Protein AF-X1BZQ7-F1 (afdb_monomer)

Radius of gyration: 14.34 Å; Cα contacts (8 Å, |Δi|>4): 46; chains: 1; bounding box: 30×36×42 Å

Organism: NCBI:txid412755

Foldseek 3Di:
DLQDDDDLVRCVVCVVPDDQLSCLQEDDDDLVSCLVCVVSHDLVSVPNHPVDDPVRSVVSCVVSVDPCVVVVVVVVVVPPDD

Sequence (82 aa):
SIHQKLSEPFIREFQDKVDWDSISSNQKLSEEFIREFQDKVDWKYLKLNENYTPEEIKEIKEEINMPIISMNKFEEEIDIRV

Structure (mmCIF, N/CA/C/O backbone):
data_AF-X1BZQ7-F1
#
_entry.id   AF-X1BZQ7-F1
#
loop_
_atom_site.group_PDB
_atom_site.id
_atom_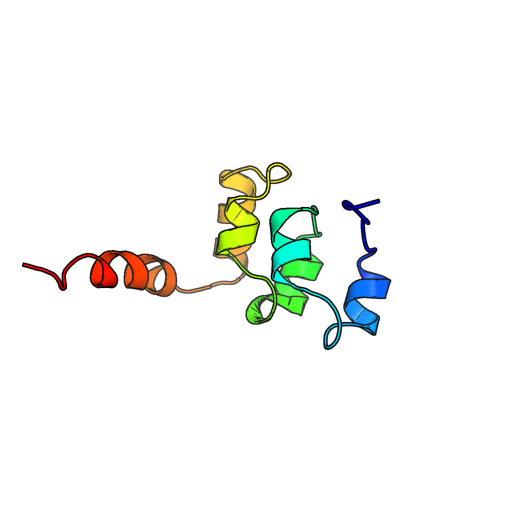site.type_symbol
_atom_site.label_atom_id
_atom_site.label_alt_id
_atom_site.label_comp_id
_atom_site.label_asym_id
_atom_site.label_entity_id
_atom_site.label_seq_id
_atom_site.pdbx_PDB_ins_code
_atom_site.Cartn_x
_atom_site.Cartn_y
_atom_site.Cartn_z
_atom_site.occupancy
_atom_site.B_iso_or_equiv
_atom_site.auth_seq_id
_atom_site.auth_comp_id
_atom_site.auth_asym_id
_atom_site.auth_atom_id
_atom_site.pdbx_PDB_model_num
ATOM 1 N N . SER A 1 1 ? -7.223 17.512 -5.364 1.00 47.88 1 SER A N 1
ATOM 2 C CA . SER A 1 1 ? -5.791 17.187 -5.235 1.00 47.88 1 SER A CA 1
ATOM 3 C C . SER A 1 1 ? -5.656 15.693 -5.447 1.00 47.88 1 SER A C 1
ATOM 5 O O . SER A 1 1 ? -6.375 14.966 -4.779 1.00 47.88 1 SER A O 1
ATOM 7 N N . ILE A 1 2 ? -4.848 15.249 -6.410 1.00 50.72 2 ILE A N 1
ATOM 8 C CA . ILE A 1 2 ? -4.769 13.843 -6.866 1.00 50.72 2 ILE A CA 1
ATOM 9 C C . ILE A 1 2 ? -3.817 12.966 -6.025 1.00 50.72 2 ILE A C 1
ATOM 11 O O . ILE A 1 2 ? -3.595 11.812 -6.357 1.00 50.72 2 ILE A O 1
ATOM 15 N N . HIS A 1 3 ? -3.287 13.499 -4.920 1.00 60.97 3 HIS A N 1
ATOM 16 C CA . HIS A 1 3 ? -2.343 12.808 -4.033 1.00 60.97 3 HIS A CA 1
ATOM 17 C C . HIS A 1 3 ? -2.783 12.946 -2.572 1.00 60.97 3 HIS A C 1
ATOM 19 O O . HIS A 1 3 ? -2.114 13.580 -1.753 1.00 60.97 3 HIS A O 1
ATOM 25 N N . GLN A 1 4 ? -3.972 12.445 -2.243 1.00 77.31 4 GLN A N 1
ATOM 26 C CA . GLN A 1 4 ? -4.421 12.450 -0.856 1.00 77.31 4 GLN A CA 1
ATOM 27 C C . GLN A 1 4 ? -3.673 11.363 -0.082 1.00 77.31 4 GLN A C 1
ATOM 29 O O . GLN A 1 4 ? -3.886 10.184 -0.333 1.00 77.31 4 GLN A O 1
ATOM 34 N N . LYS A 1 5 ? -2.830 11.765 0.877 1.00 86.06 5 LYS A N 1
ATOM 35 C CA . LYS A 1 5 ? -2.213 10.830 1.820 1.00 86.06 5 LYS A CA 1
ATOM 36 C C . LYS A 1 5 ? -3.241 10.409 2.871 1.00 86.06 5 LYS A C 1
ATOM 38 O O . LYS A 1 5 ? -3.669 11.237 3.676 1.00 86.06 5 LYS A O 1
ATOM 43 N N . LEU A 1 6 ? -3.625 9.139 2.866 1.00 92.25 6 LEU A N 1
ATOM 44 C CA . LEU A 1 6 ? -4.485 8.538 3.885 1.00 92.25 6 LEU A CA 1
ATOM 45 C C . LEU A 1 6 ? -3.650 8.074 5.083 1.00 92.25 6 LEU A C 1
ATOM 47 O O . LEU A 1 6 ? -2.553 7.542 4.912 1.00 92.25 6 LEU A O 1
ATOM 51 N N . SER A 1 7 ? -4.164 8.280 6.296 1.00 95.25 7 SER A N 1
ATOM 52 C CA . SER A 1 7 ? -3.537 7.767 7.516 1.00 95.25 7 SER A CA 1
ATOM 53 C C . SER A 1 7 ? -3.860 6.285 7.707 1.00 95.25 7 SER A C 1
ATOM 55 O O . SER A 1 7 ? -4.940 5.827 7.344 1.00 95.25 7 SER A O 1
ATOM 57 N N . GLU A 1 8 ? -2.955 5.532 8.324 1.00 96.88 8 GLU A N 1
ATOM 58 C CA . GLU A 1 8 ? -3.168 4.104 8.598 1.00 96.88 8 GLU A CA 1
ATOM 59 C C . GLU A 1 8 ? -4.442 3.806 9.410 1.00 96.88 8 GLU A C 1
ATOM 61 O O . GLU A 1 8 ? -5.162 2.883 9.033 1.00 96.88 8 GLU A O 1
ATOM 66 N N . PRO A 1 9 ? -4.816 4.577 10.456 1.00 97.50 9 PRO A N 1
ATOM 67 C CA . PRO A 1 9 ? -6.094 4.365 11.136 1.00 97.50 9 PRO A CA 1
ATOM 68 C C . PRO A 1 9 ? -7.301 4.525 10.208 1.00 97.50 9 PRO A C 1
ATOM 70 O O . PRO A 1 9 ? -8.242 3.745 10.299 1.00 97.50 9 PRO A O 1
ATOM 73 N N . PHE A 1 10 ? -7.253 5.490 9.284 1.00 96.69 10 PHE A N 1
ATOM 74 C CA . PHE A 1 10 ? -8.316 5.693 8.303 1.00 96.69 10 PHE A CA 1
ATOM 75 C C . PHE A 1 10 ? -8.381 4.529 7.309 1.00 96.69 10 PHE A C 1
ATOM 77 O O . PHE A 1 10 ? -9.455 3.998 7.043 1.00 96.69 10 PHE A O 1
ATOM 84 N N . ILE A 1 11 ? -7.233 4.093 6.784 1.00 96.75 11 ILE A N 1
ATOM 85 C CA . ILE A 1 11 ? -7.164 2.942 5.874 1.00 96.75 11 ILE A CA 1
ATOM 86 C C . ILE A 1 11 ? -7.706 1.690 6.573 1.00 96.75 11 ILE A C 1
ATOM 88 O O . ILE A 1 11 ? -8.495 0.966 5.980 1.00 96.75 11 ILE A O 1
ATOM 92 N N . ARG A 1 12 ? -7.353 1.469 7.846 1.00 97.00 12 ARG A N 1
ATOM 93 C CA . ARG A 1 12 ? -7.859 0.355 8.660 1.00 97.00 12 ARG A CA 1
ATOM 94 C C . ARG A 1 12 ? -9.378 0.410 8.839 1.00 97.00 12 ARG A C 1
ATOM 96 O O . ARG A 1 12 ? -10.046 -0.607 8.674 1.00 97.00 12 ARG A O 1
ATOM 103 N N . GLU A 1 13 ? -9.930 1.583 9.149 1.00 97.75 13 GLU A N 1
ATOM 104 C CA . GLU A 1 13 ? -11.377 1.786 9.317 1.00 97.75 13 GLU A CA 1
ATOM 105 C C . GLU A 1 13 ? -12.155 1.547 8.011 1.00 97.75 13 GLU A C 1
ATOM 107 O O . GLU A 1 13 ? -13.252 0.988 8.026 1.00 97.75 13 GLU A O 1
ATOM 112 N N . PHE A 1 14 ? -11.571 1.916 6.868 1.00 96.94 14 PHE A N 1
ATOM 113 C CA . PHE A 1 14 ? -12.204 1.838 5.549 1.00 96.94 14 PHE A CA 1
ATOM 114 C C . PHE A 1 14 ? -11.559 0.804 4.619 1.00 96.94 14 PHE A C 1
ATOM 116 O O . PHE A 1 14 ? -11.656 0.929 3.399 1.00 96.94 14 PHE A O 1
ATOM 123 N N . GLN A 1 15 ? -10.948 -0.243 5.173 1.00 95.50 15 GLN A N 1
ATOM 124 C CA . GLN A 1 15 ? -10.125 -1.220 4.444 1.00 95.50 15 GLN A CA 1
ATOM 125 C C . GLN A 1 15 ? -10.829 -1.945 3.281 1.00 95.50 15 GLN A C 1
ATOM 127 O O . GLN A 1 15 ? -10.163 -2.526 2.426 1.00 95.50 15 GLN A O 1
ATOM 132 N N . ASP A 1 16 ? -12.163 -1.944 3.251 1.00 96.19 16 ASP A N 1
ATOM 133 C CA . ASP A 1 16 ? -12.983 -2.557 2.193 1.00 96.19 16 ASP A CA 1
ATOM 134 C C . ASP A 1 16 ? -13.505 -1.535 1.166 1.00 96.19 16 ASP A C 1
ATOM 136 O O . ASP A 1 16 ? -14.250 -1.884 0.254 1.00 96.19 16 ASP A O 1
ATOM 140 N N . LYS A 1 17 ? -13.168 -0.251 1.335 1.00 95.25 17 LYS A N 1
ATOM 141 C CA . LYS A 1 17 ? -13.658 0.875 0.520 1.00 95.25 17 LYS A CA 1
ATOM 142 C C . LYS A 1 17 ? -12.543 1.736 -0.068 1.00 95.25 17 LYS A C 1
ATOM 144 O O . LYS A 1 17 ? -12.829 2.629 -0.862 1.00 95.25 17 LYS A O 1
ATOM 149 N N . VAL A 1 18 ? -11.304 1.518 0.356 1.00 94.00 18 VAL A N 1
ATOM 150 C CA . VAL A 1 18 ? -10.128 2.206 -0.176 1.00 94.00 18 VAL A CA 1
ATOM 151 C C . VAL A 1 18 ? -9.566 1.475 -1.391 1.00 94.00 18 VAL A C 1
ATOM 153 O O . VAL A 1 18 ? -9.713 0.263 -1.530 1.00 94.00 18 VAL A O 1
ATOM 156 N N . ASP A 1 19 ? -8.898 2.229 -2.256 1.00 93.44 19 ASP A N 1
ATOM 157 C CA . ASP A 1 19 ? -8.132 1.690 -3.373 1.00 93.44 19 ASP A CA 1
ATOM 158 C C . ASP A 1 19 ? -6.715 1.315 -2.903 1.00 93.44 19 ASP A C 1
ATOM 160 O O . ASP A 1 19 ? -5.873 2.185 -2.650 1.00 93.44 19 ASP A O 1
ATOM 164 N N . TRP A 1 20 ? -6.472 0.011 -2.764 1.00 93.62 20 TRP A N 1
ATOM 165 C CA . TRP A 1 20 ? -5.197 -0.542 -2.310 1.00 93.62 20 TRP A CA 1
ATOM 166 C C . TRP A 1 20 ? -4.065 -0.370 -3.322 1.00 93.62 20 TRP A C 1
ATOM 168 O O . TRP A 1 20 ? -2.920 -0.211 -2.898 1.00 93.62 20 TRP A O 1
ATOM 178 N N . ASP A 1 21 ? -4.355 -0.315 -4.620 1.00 91.50 21 ASP A N 1
ATOM 179 C CA . ASP A 1 21 ? -3.340 -0.132 -5.662 1.00 91.50 21 ASP A CA 1
ATOM 180 C C . ASP A 1 21 ? -2.791 1.293 -5.600 1.00 91.50 21 ASP A C 1
ATOM 182 O O . ASP A 1 21 ? -1.574 1.521 -5.577 1.00 91.50 21 ASP A O 1
ATOM 186 N N . SER A 1 22 ? -3.698 2.267 -5.476 1.00 91.12 22 SER A N 1
ATOM 187 C CA . SER A 1 22 ? -3.345 3.676 -5.293 1.00 91.12 22 SER A CA 1
ATOM 188 C C . SER A 1 22 ? -2.579 3.905 -3.989 1.00 91.12 22 SER A C 1
ATOM 190 O O . SER A 1 22 ? -1.576 4.621 -3.987 1.00 91.12 22 SER A O 1
ATOM 192 N N . ILE A 1 23 ? -2.996 3.282 -2.880 1.00 92.75 23 ILE A N 1
ATOM 193 C CA . ILE A 1 23 ? -2.276 3.384 -1.601 1.00 92.75 23 ILE A CA 1
ATOM 194 C C . ILE A 1 23 ? -0.867 2.790 -1.729 1.00 92.75 23 ILE A C 1
ATOM 196 O O . ILE A 1 23 ? 0.108 3.448 -1.357 1.00 92.75 23 ILE A O 1
ATOM 200 N N . SER A 1 24 ? -0.761 1.578 -2.282 1.00 91.94 24 SER A N 1
ATOM 201 C CA . SER A 1 24 ? 0.495 0.825 -2.367 1.00 91.94 24 SER A CA 1
ATOM 202 C C . SER A 1 24 ? 1.519 1.510 -3.270 1.00 91.94 24 SER A C 1
ATOM 204 O O . SER A 1 24 ? 2.705 1.479 -2.958 1.00 91.94 24 SER A O 1
ATOM 206 N N . SER A 1 25 ? 1.083 2.165 -4.351 1.00 91.12 25 SER A N 1
ATOM 207 C CA . SER A 1 25 ? 1.970 2.857 -5.301 1.00 91.12 25 SER A CA 1
ATOM 208 C C . SER A 1 25 ? 2.392 4.265 -4.867 1.00 91.12 25 SER A C 1
ATOM 210 O O . SER A 1 25 ? 3.427 4.740 -5.328 1.00 91.12 25 SER A O 1
ATOM 212 N N . ASN A 1 26 ? 1.634 4.938 -3.990 1.00 90.38 26 ASN A N 1
ATOM 213 C CA . ASN A 1 26 ? 1.832 6.372 -3.721 1.00 90.38 26 ASN A CA 1
ATOM 214 C C . ASN A 1 26 ? 2.193 6.734 -2.271 1.00 90.38 26 ASN A C 1
ATOM 216 O O . ASN A 1 26 ? 2.539 7.887 -2.010 1.00 90.38 26 ASN A O 1
ATOM 220 N N . GLN A 1 27 ? 2.088 5.816 -1.304 1.00 92.25 27 GLN A N 1
ATOM 221 C CA . GLN A 1 27 ? 2.295 6.140 0.113 1.00 92.25 27 GLN A CA 1
ATOM 222 C C . GLN A 1 27 ? 3.256 5.167 0.790 1.00 92.25 27 GLN A C 1
ATOM 224 O O . GLN A 1 27 ? 3.187 3.966 0.560 1.00 92.25 27 GLN A O 1
ATOM 229 N N . LYS A 1 28 ? 4.110 5.671 1.685 1.00 93.38 28 LYS A N 1
ATOM 230 C CA . LYS A 1 28 ? 4.845 4.815 2.623 1.00 93.38 28 LYS A CA 1
ATOM 231 C C . LYS A 1 28 ? 3.925 4.406 3.774 1.00 93.38 28 LYS A C 1
ATOM 233 O O . LYS A 1 28 ? 3.444 5.275 4.504 1.00 93.38 28 LYS A O 1
ATOM 238 N N . LEU A 1 29 ? 3.690 3.108 3.896 1.00 93.81 29 LEU A N 1
ATOM 239 C CA . LEU A 1 29 ? 3.053 2.422 5.018 1.00 93.81 29 LEU A CA 1
ATOM 240 C C . LEU A 1 29 ? 4.131 1.853 5.950 1.00 93.81 29 LEU A C 1
ATOM 242 O O . LEU A 1 29 ? 5.230 1.506 5.506 1.00 93.81 29 LEU A O 1
ATOM 246 N N . SER A 1 30 ? 3.822 1.757 7.236 1.00 94.44 30 SER A N 1
ATOM 247 C CA . SER A 1 30 ? 4.666 1.042 8.186 1.00 94.44 30 SER A CA 1
ATOM 248 C C . SER A 1 30 ? 4.688 -0.453 7.876 1.00 94.44 30 SER A C 1
ATOM 250 O O . SER A 1 30 ? 3.745 -1.018 7.318 1.00 94.44 30 SER A O 1
ATOM 252 N N . GLU A 1 31 ? 5.779 -1.107 8.253 1.00 91.50 31 GLU A N 1
ATOM 253 C CA . GLU A 1 31 ? 5.922 -2.547 8.081 1.00 91.50 31 GLU A CA 1
ATOM 254 C C . GLU A 1 31 ? 4.841 -3.332 8.838 1.00 91.50 31 GLU A C 1
ATOM 256 O O . GLU A 1 31 ? 4.240 -4.248 8.275 1.00 91.50 31 GLU A O 1
ATOM 261 N N . GLU A 1 32 ? 4.550 -2.952 10.087 1.00 92.00 32 GLU A N 1
ATOM 262 C CA . GLU A 1 32 ? 3.486 -3.578 10.880 1.00 92.00 32 GLU A CA 1
ATOM 263 C C . GLU A 1 32 ? 2.138 -3.514 10.153 1.00 92.00 32 GLU A C 1
ATOM 265 O O . GLU A 1 32 ? 1.401 -4.500 10.119 1.00 92.00 32 GLU A O 1
ATOM 270 N N . PHE A 1 33 ? 1.845 -2.385 9.501 1.00 94.25 33 PHE A N 1
ATOM 271 C CA . PHE A 1 33 ? 0.626 -2.217 8.719 1.00 94.25 33 PHE A CA 1
ATOM 272 C C . PHE A 1 33 ? 0.612 -3.094 7.462 1.00 94.25 33 PHE A C 1
ATOM 274 O O . PHE A 1 33 ? -0.403 -3.716 7.152 1.00 94.25 33 PHE A O 1
ATOM 281 N N . ILE A 1 34 ? 1.735 -3.181 6.742 1.00 92.06 34 ILE A N 1
ATOM 282 C CA . ILE A 1 34 ? 1.857 -4.064 5.572 1.00 92.06 34 ILE A CA 1
ATOM 283 C C . ILE A 1 34 ? 1.646 -5.520 5.981 1.00 92.06 34 ILE A C 1
ATOM 285 O O . ILE A 1 34 ? 0.984 -6.259 5.264 1.00 92.06 34 ILE A O 1
ATOM 289 N N . ARG A 1 35 ? 2.153 -5.929 7.144 1.00 89.75 35 ARG A N 1
ATOM 290 C CA . ARG A 1 35 ? 1.947 -7.275 7.685 1.00 89.75 35 ARG A CA 1
ATOM 291 C C . ARG A 1 35 ? 0.491 -7.539 8.054 1.00 89.75 35 ARG A C 1
ATOM 293 O O . ARG A 1 35 ? -0.029 -8.605 7.731 1.00 89.75 35 ARG A O 1
ATOM 300 N N . GLU A 1 36 ? -0.161 -6.578 8.710 1.00 92.25 36 GLU A N 1
ATOM 301 C CA . GLU A 1 36 ? -1.586 -6.649 9.063 1.00 92.25 36 GLU A CA 1
ATOM 302 C C . GLU A 1 36 ? -2.465 -6.825 7.812 1.00 92.25 36 GLU A C 1
ATOM 304 O O . GLU A 1 36 ? -3.427 -7.590 7.837 1.00 92.25 36 GLU A O 1
ATOM 309 N N . PHE A 1 37 ? -2.098 -6.176 6.701 1.00 93.44 37 PHE A N 1
ATOM 310 C CA . PHE A 1 37 ? -2.864 -6.155 5.450 1.00 93.44 37 PHE A CA 1
ATOM 311 C C . PHE A 1 37 ? -2.142 -6.801 4.262 1.00 93.44 37 PHE A C 1
ATOM 313 O O . PHE A 1 37 ? -2.382 -6.426 3.113 1.00 93.44 37 PHE A O 1
ATOM 320 N N . GLN A 1 38 ? -1.286 -7.791 4.513 1.00 88.25 38 GLN A N 1
ATOM 321 C CA . GLN A 1 38 ? -0.420 -8.401 3.492 1.00 88.25 38 GLN A CA 1
ATOM 322 C C . GLN A 1 38 ? -1.181 -8.986 2.291 1.00 88.25 38 GLN A C 1
ATOM 324 O O . GLN A 1 38 ? -0.646 -9.015 1.184 1.00 88.25 38 GLN A O 1
ATOM 329 N N . ASP A 1 39 ? -2.427 -9.418 2.518 1.00 88.62 39 ASP A N 1
ATOM 330 C CA . ASP A 1 39 ? -3.319 -9.997 1.508 1.00 88.62 39 ASP A CA 1
ATOM 331 C C . ASP A 1 39 ? -4.060 -8.932 0.681 1.00 88.62 39 ASP A C 1
ATOM 333 O O . ASP A 1 39 ? -4.646 -9.246 -0.354 1.00 88.62 39 ASP A O 1
ATOM 337 N N . LYS A 1 40 ? -4.076 -7.678 1.151 1.00 90.44 40 LYS A N 1
ATOM 338 C CA . LYS A 1 40 ? -4.742 -6.546 0.490 1.00 90.44 40 LYS A CA 1
ATOM 339 C C . LYS A 1 40 ? -3.759 -5.599 -0.191 1.00 90.44 40 LYS A C 1
ATOM 341 O O . LYS A 1 40 ? -4.102 -4.995 -1.201 1.00 90.44 40 LYS A O 1
ATOM 346 N N . VAL A 1 41 ? -2.559 -5.449 0.366 1.00 90.19 41 VAL A N 1
ATOM 347 C CA . VAL A 1 41 ? -1.488 -4.638 -0.219 1.00 90.19 41 VAL A CA 1
ATOM 348 C C . VAL A 1 41 ? -1.014 -5.273 -1.523 1.00 90.19 41 VAL A C 1
ATOM 350 O O . VAL A 1 41 ? -0.646 -6.448 -1.564 1.00 90.19 41 VAL A O 1
ATOM 353 N N . ASP A 1 42 ? -0.949 -4.472 -2.585 1.00 87.81 42 ASP A N 1
ATOM 354 C CA . ASP A 1 42 ? -0.377 -4.925 -3.845 1.00 87.81 42 ASP A CA 1
ATOM 355 C C . ASP A 1 42 ? 1.149 -4.738 -3.823 1.00 87.81 42 ASP A C 1
ATOM 357 O O . ASP A 1 42 ? 1.706 -3.641 -3.935 1.00 87.81 42 ASP A O 1
ATOM 361 N N . TRP A 1 43 ? 1.844 -5.866 -3.712 1.00 85.88 43 TRP A N 1
ATOM 362 C CA . TRP A 1 43 ? 3.300 -5.956 -3.674 1.00 85.88 43 TRP A CA 1
ATOM 363 C C . TRP A 1 43 ? 4.009 -5.509 -4.953 1.00 85.88 43 TRP A C 1
ATOM 365 O O . TRP A 1 43 ? 5.196 -5.173 -4.904 1.00 85.88 43 TRP A O 1
ATOM 375 N N . LYS A 1 44 ? 3.341 -5.560 -6.108 1.00 85.62 44 LYS A N 1
ATOM 376 C CA . LYS A 1 44 ? 3.877 -5.045 -7.371 1.00 85.62 44 LYS A CA 1
ATOM 377 C C . LYS A 1 44 ? 3.876 -3.524 -7.328 1.00 85.62 44 LYS A C 1
ATOM 379 O O . LYS A 1 44 ? 4.892 -2.923 -7.670 1.00 85.62 44 LYS A O 1
ATOM 384 N N . TYR A 1 45 ? 2.792 -2.915 -6.857 1.00 88.06 45 TYR A N 1
ATOM 385 C CA . TYR A 1 45 ? 2.712 -1.464 -6.701 1.00 88.06 45 TYR A CA 1
ATOM 386 C C . TYR A 1 45 ? 3.620 -0.945 -5.585 1.00 88.06 45 TYR A C 1
ATOM 388 O O . TYR A 1 45 ? 4.267 0.082 -5.771 1.00 88.06 45 TYR A O 1
ATOM 396 N N . LEU A 1 46 ? 3.780 -1.698 -4.495 1.00 87.88 46 LEU A N 1
ATOM 397 C CA . LEU A 1 46 ? 4.721 -1.374 -3.420 1.00 87.88 46 LEU A CA 1
ATOM 398 C C . LEU A 1 46 ? 6.183 -1.303 -3.913 1.00 87.88 46 LEU A C 1
ATOM 400 O O . LEU A 1 46 ? 6.930 -0.426 -3.497 1.00 87.88 46 LEU A O 1
ATOM 404 N N . LYS A 1 47 ? 6.593 -2.179 -4.846 1.00 86.38 47 LYS A N 1
ATOM 405 C CA . LYS A 1 47 ? 7.932 -2.129 -5.477 1.00 86.38 47 LYS A CA 1
ATOM 406 C C . LYS A 1 47 ? 8.141 -0.917 -6.387 1.00 86.38 47 LYS A C 1
ATOM 408 O O . LYS A 1 47 ? 9.280 -0.522 -6.607 1.00 86.38 47 LYS A O 1
ATOM 413 N N . LEU A 1 48 ? 7.067 -0.411 -6.991 1.00 85.50 48 LEU A N 1
ATOM 414 C CA . LEU A 1 48 ? 7.106 0.742 -7.897 1.00 85.50 48 LEU A CA 1
ATOM 415 C C . LEU A 1 48 ? 6.965 2.070 -7.147 1.00 85.50 48 LEU A C 1
ATOM 417 O O . LEU A 1 48 ? 7.092 3.132 -7.750 1.00 85.50 48 LEU A O 1
ATOM 421 N N . ASN A 1 49 ? 6.686 2.012 -5.848 1.00 88.62 49 ASN A N 1
ATOM 422 C CA . ASN A 1 49 ? 6.517 3.177 -5.007 1.00 88.62 49 ASN A CA 1
ATOM 423 C C . ASN A 1 49 ? 7.877 3.799 -4.682 1.00 88.62 49 ASN A C 1
ATOM 425 O O . ASN A 1 49 ? 8.719 3.192 -4.023 1.00 88.62 49 ASN A O 1
ATOM 429 N N . GLU A 1 50 ? 8.054 5.050 -5.099 1.00 89.56 50 GLU A N 1
ATOM 430 C CA . GLU A 1 50 ? 9.298 5.812 -4.939 1.00 89.56 50 GLU A CA 1
ATOM 431 C C . GLU A 1 50 ? 9.681 6.072 -3.468 1.00 89.56 50 GLU A C 1
ATOM 433 O O . GLU A 1 50 ? 10.792 6.516 -3.187 1.00 89.56 50 GLU A O 1
ATOM 438 N N . ASN A 1 51 ? 8.782 5.799 -2.514 1.00 90.69 51 ASN A N 1
ATOM 439 C CA . ASN A 1 51 ? 9.042 5.966 -1.084 1.00 90.69 51 ASN A CA 1
ATOM 440 C C . ASN A 1 51 ? 9.725 4.751 -0.420 1.00 90.69 51 ASN A C 1
ATOM 442 O O . ASN A 1 51 ? 10.023 4.818 0.781 1.00 90.69 51 ASN A O 1
ATOM 446 N N . TYR A 1 52 ? 9.949 3.661 -1.162 1.00 90.56 52 TYR A N 1
ATOM 447 C CA . TYR A 1 52 ? 10.649 2.470 -0.680 1.00 90.56 52 TYR A CA 1
ATOM 448 C C . TYR A 1 52 ? 11.944 2.210 -1.441 1.00 90.56 52 TYR A C 1
ATOM 450 O O . TYR A 1 52 ? 12.017 2.395 -2.656 1.00 90.56 52 TYR A O 1
ATOM 458 N N . THR A 1 53 ? 12.954 1.703 -0.736 1.00 90.81 53 THR A N 1
ATOM 459 C CA . THR A 1 53 ? 14.121 1.099 -1.385 1.00 90.81 53 THR A CA 1
ATOM 460 C C . THR A 1 53 ? 13.871 -0.382 -1.691 1.00 90.81 53 THR A C 1
ATOM 462 O O . THR A 1 53 ? 13.074 -1.038 -1.011 1.00 90.81 53 THR A O 1
ATOM 465 N N . PRO A 1 54 ? 14.559 -0.963 -2.692 1.00 85.75 54 PRO A N 1
ATOM 466 C CA . PRO A 1 54 ? 14.497 -2.402 -2.947 1.00 85.75 54 PRO A CA 1
ATOM 467 C C . PRO A 1 54 ? 14.847 -3.256 -1.718 1.00 85.75 54 PRO A C 1
ATOM 469 O O . PRO A 1 54 ? 14.264 -4.325 -1.536 1.00 85.75 54 PRO A O 1
ATOM 472 N N . GLU A 1 55 ? 15.770 -2.786 -0.875 1.00 87.94 55 GLU A N 1
ATOM 473 C CA . GLU A 1 55 ? 16.190 -3.448 0.362 1.00 87.94 55 GLU A CA 1
ATOM 474 C C . GLU A 1 55 ? 15.071 -3.462 1.406 1.00 87.94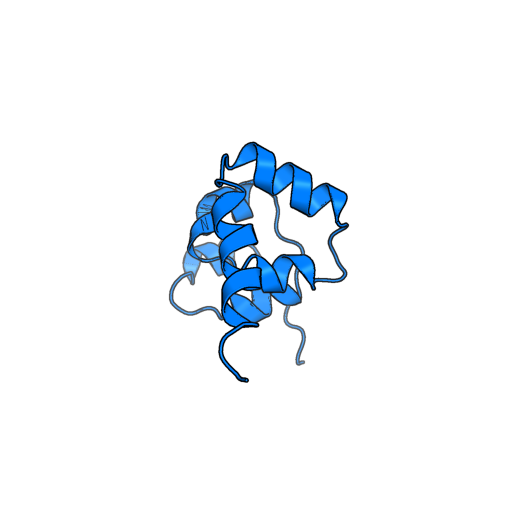 55 GLU A C 1
ATOM 476 O O . GLU A 1 55 ? 14.790 -4.527 1.949 1.00 87.94 55 GLU A O 1
ATOM 481 N N . GLU A 1 56 ? 14.377 -2.336 1.615 1.00 89.62 56 GLU A N 1
ATOM 482 C CA . GLU A 1 56 ? 13.220 -2.265 2.520 1.00 89.62 56 GLU A CA 1
ATOM 483 C C . GLU A 1 56 ? 12.134 -3.258 2.081 1.00 89.62 56 GLU A C 1
ATOM 485 O O . GLU A 1 56 ? 11.616 -4.027 2.885 1.00 89.62 56 GLU A 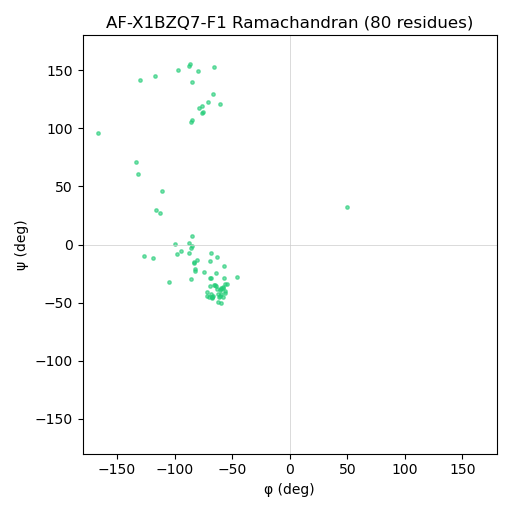O 1
ATOM 490 N N . ILE A 1 57 ? 11.820 -3.318 0.780 1.00 86.38 57 ILE A N 1
ATOM 491 C CA . ILE A 1 57 ? 10.813 -4.266 0.277 1.00 86.38 57 ILE A CA 1
ATOM 492 C C . ILE A 1 57 ? 11.254 -5.719 0.447 1.00 86.38 57 ILE A C 1
ATOM 494 O O . ILE A 1 57 ? 10.419 -6.602 0.660 1.00 86.38 57 ILE A O 1
ATOM 498 N N . LYS A 1 58 ? 12.552 -5.993 0.312 1.00 85.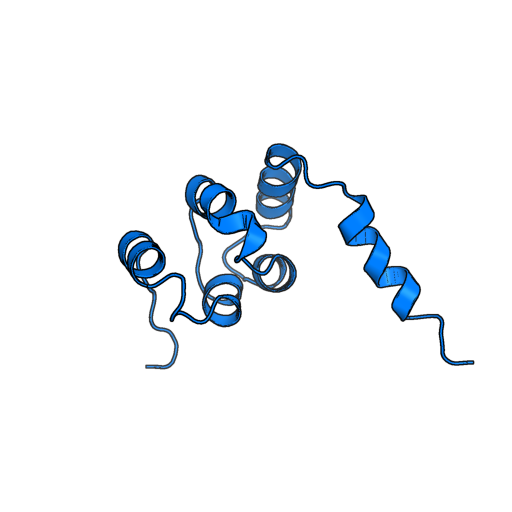06 58 LYS A N 1
ATOM 499 C CA . LYS A 1 58 ? 13.099 -7.334 0.498 1.00 85.06 58 LYS A CA 1
ATOM 500 C C . LYS A 1 58 ? 13.000 -7.772 1.961 1.00 85.06 58 LYS A C 1
ATOM 502 O O . LYS A 1 58 ? 12.539 -8.882 2.201 1.00 85.06 58 LYS A O 1
ATOM 507 N N . GLU A 1 59 ? 13.364 -6.904 2.900 1.00 86.75 59 GLU A N 1
ATOM 508 C CA . GLU A 1 59 ? 13.298 -7.166 4.344 1.00 86.75 59 GLU A CA 1
ATOM 509 C C . GLU A 1 59 ? 11.864 -7.484 4.788 1.00 86.75 59 GLU A C 1
ATOM 511 O O . GLU A 1 59 ? 11.606 -8.561 5.329 1.00 86.75 59 GLU A O 1
ATOM 516 N N . ILE A 1 60 ? 10.902 -6.637 4.401 1.00 84.56 60 ILE A N 1
ATOM 517 C CA . ILE A 1 60 ? 9.477 -6.837 4.708 1.00 84.56 60 ILE A CA 1
ATOM 518 C C . ILE A 1 60 ? 8.976 -8.188 4.151 1.00 84.56 60 ILE A C 1
ATOM 520 O O . ILE A 1 60 ? 8.166 -8.874 4.773 1.00 84.56 60 ILE A O 1
ATOM 524 N N . LYS A 1 61 ? 9.453 -8.612 2.972 1.00 78.25 61 LYS A N 1
ATOM 525 C CA . LYS A 1 61 ? 9.058 -9.899 2.369 1.00 78.25 61 LYS A CA 1
ATOM 526 C C . LYS A 1 61 ? 9.645 -11.111 3.071 1.00 78.25 61 LYS A C 1
ATOM 528 O O . LYS A 1 61 ? 8.952 -12.122 3.197 1.00 78.25 61 LYS A O 1
ATOM 533 N N . GLU A 1 62 ? 10.909 -11.032 3.470 1.00 79.06 62 GLU A N 1
ATOM 534 C CA . GLU A 1 62 ? 11.585 -12.107 4.194 1.00 79.06 62 GLU A CA 1
ATOM 535 C C . GLU A 1 62 ? 10.910 -12.345 5.551 1.00 79.06 62 GLU A C 1
ATOM 537 O O . GLU A 1 62 ? 10.690 -13.495 5.935 1.00 79.06 62 GLU A O 1
ATOM 542 N N . GLU A 1 63 ? 10.473 -11.279 6.225 1.00 70.62 63 GLU A N 1
ATOM 543 C CA . GLU A 1 63 ? 9.833 -11.381 7.537 1.00 70.62 63 GLU A CA 1
ATOM 544 C C . GLU A 1 63 ? 8.388 -11.907 7.494 1.00 70.62 63 GLU A C 1
ATOM 546 O O . GLU A 1 63 ? 7.889 -12.482 8.465 1.00 70.62 63 GLU A O 1
ATOM 551 N N . ILE A 1 64 ? 7.706 -11.762 6.358 1.00 73.25 64 ILE A N 1
ATOM 552 C CA . ILE A 1 64 ? 6.342 -12.272 6.169 1.00 73.25 64 ILE A CA 1
ATOM 553 C C . ILE A 1 64 ? 6.343 -13.758 5.735 1.00 73.25 64 ILE A C 1
ATOM 555 O O . ILE A 1 64 ? 5.290 -14.381 5.620 1.00 73.25 64 ILE 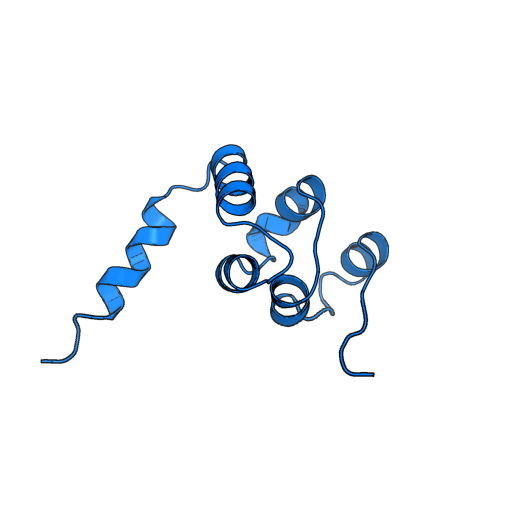A O 1
ATOM 559 N N . ASN A 1 65 ? 7.522 -14.381 5.567 1.00 67.62 65 ASN A N 1
ATOM 560 C CA . ASN A 1 65 ? 7.683 -15.777 5.126 1.00 67.62 65 ASN A CA 1
ATOM 561 C C . ASN A 1 65 ? 6.864 -16.100 3.857 1.00 67.62 65 ASN A C 1
ATOM 563 O O . ASN A 1 65 ? 6.374 -17.216 3.663 1.00 67.62 65 ASN A O 1
ATOM 567 N N . MET A 1 66 ? 6.694 -15.107 2.982 1.00 66.44 66 MET A N 1
ATOM 568 C CA . MET A 1 66 ? 6.033 -15.301 1.698 1.00 66.44 66 MET A CA 1
ATOM 569 C C . MET A 1 66 ? 6.959 -16.130 0.801 1.00 66.44 66 MET A C 1
ATOM 571 O O . MET A 1 66 ? 8.098 -15.717 0.562 1.00 66.44 66 MET A O 1
ATOM 575 N N . PRO A 1 67 ? 6.525 -17.298 0.284 1.00 53.38 67 PRO A N 1
ATOM 576 C CA . PRO A 1 67 ? 7.387 -18.117 -0.551 1.00 53.38 67 PRO A CA 1
ATOM 577 C C . PRO A 1 67 ? 7.790 -17.321 -1.796 1.00 53.38 67 PRO A C 1
ATOM 5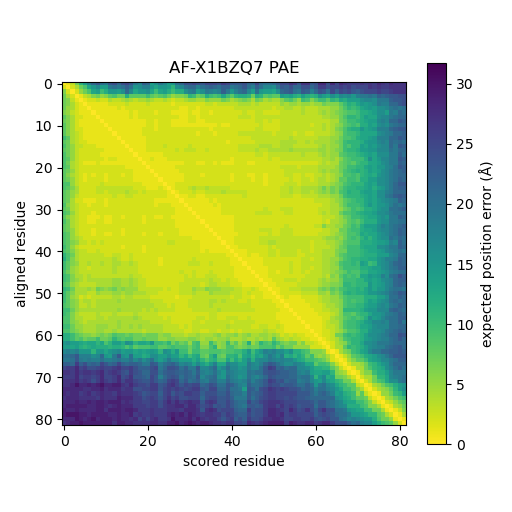79 O O . PRO A 1 67 ? 6.940 -16.937 -2.602 1.00 53.38 67 PRO A O 1
ATOM 582 N N . ILE A 1 68 ? 9.104 -17.130 -1.976 1.00 52.22 68 ILE A N 1
ATOM 583 C CA . ILE A 1 68 ? 9.740 -16.503 -3.155 1.00 52.22 68 ILE A CA 1
ATOM 584 C C . ILE A 1 68 ? 9.154 -17.059 -4.470 1.00 52.22 68 ILE A C 1
ATOM 586 O O . ILE A 1 68 ? 9.076 -16.355 -5.472 1.00 52.22 68 ILE A O 1
ATOM 590 N N . ILE A 1 69 ? 8.667 -18.304 -4.450 1.00 49.31 69 ILE A N 1
ATOM 591 C CA . ILE A 1 69 ? 8.019 -19.013 -5.561 1.00 49.31 69 ILE A CA 1
ATOM 592 C C . ILE A 1 69 ? 6.802 -18.253 -6.129 1.00 49.31 69 ILE A C 1
ATOM 594 O O . ILE A 1 69 ? 6.617 -18.257 -7.344 1.00 49.31 69 ILE A O 1
ATOM 598 N N . SER A 1 70 ? 6.021 -17.524 -5.319 1.00 51.69 70 SER A N 1
ATOM 599 C CA . SER A 1 70 ? 4.933 -16.670 -5.839 1.00 51.69 70 SER A CA 1
ATOM 600 C C . SER A 1 70 ? 5.441 -15.451 -6.623 1.00 51.69 70 SER A C 1
ATOM 602 O O . SER A 1 70 ? 4.672 -14.834 -7.354 1.00 51.69 70 SER A O 1
ATOM 604 N N . MET A 1 71 ? 6.732 -15.116 -6.519 1.00 49.44 71 MET A N 1
ATOM 605 C CA . MET A 1 71 ? 7.390 -14.092 -7.337 1.00 49.44 71 MET A CA 1
ATOM 606 C C . MET A 1 71 ? 7.899 -14.655 -8.676 1.00 49.44 71 MET A C 1
ATOM 608 O O . MET A 1 71 ? 7.915 -13.927 -9.663 1.00 49.44 71 MET A O 1
ATOM 612 N N . ASN A 1 72 ? 8.254 -15.946 -8.724 1.00 42.34 72 ASN A N 1
ATOM 613 C CA . ASN A 1 72 ? 8.758 -16.622 -9.929 1.00 42.34 72 ASN A CA 1
ATOM 614 C C . ASN A 1 72 ? 7.645 -17.107 -10.869 1.00 42.34 72 ASN A C 1
ATOM 616 O O . ASN A 1 72 ? 7.906 -17.393 -12.032 1.00 42.34 72 ASN A O 1
ATOM 620 N N . LYS A 1 73 ? 6.390 -17.156 -10.407 1.00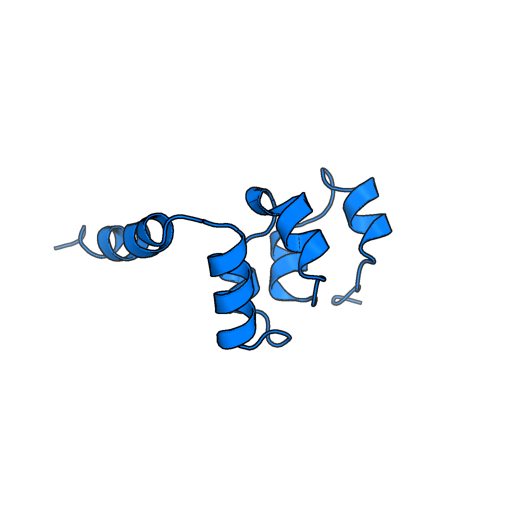 44.38 73 LYS A N 1
ATOM 621 C CA . LYS A 1 73 ? 5.248 -17.541 -11.253 1.00 44.38 73 LYS A CA 1
ATOM 622 C C . LYS A 1 73 ? 4.901 -16.520 -12.348 1.00 44.38 73 LYS A C 1
ATOM 624 O O . LYS A 1 73 ? 4.063 -16.807 -13.189 1.00 44.38 73 LYS A O 1
ATOM 629 N N . PHE A 1 74 ? 5.538 -15.347 -12.341 1.00 50.19 74 PHE A N 1
ATOM 630 C CA . PHE A 1 74 ? 5.316 -14.287 -13.328 1.00 50.19 74 PHE A CA 1
ATOM 631 C C . PHE A 1 74 ? 6.343 -14.254 -14.472 1.00 50.19 74 PHE A C 1
ATOM 633 O O . PHE A 1 74 ? 6.115 -13.528 -15.435 1.00 50.19 74 PHE A O 1
ATOM 640 N N . GLU A 1 75 ? 7.425 -15.042 -14.428 1.00 49.75 75 GLU A N 1
ATOM 641 C CA . GLU A 1 75 ? 8.283 -15.227 -15.615 1.00 49.75 75 GLU A CA 1
ATOM 642 C C . GLU A 1 75 ? 7.722 -16.291 -16.579 1.00 49.75 75 GLU A C 1
ATOM 644 O O . GLU A 1 75 ? 8.000 -16.234 -17.773 1.00 49.75 75 GLU A O 1
ATOM 649 N N . GLU A 1 76 ? 6.851 -17.199 -16.115 1.00 46.50 76 GLU A N 1
ATOM 650 C CA . GLU A 1 76 ? 6.241 -18.241 -16.963 1.00 46.50 76 GLU A CA 1
ATOM 651 C C . GLU A 1 76 ? 5.045 -17.760 -17.813 1.00 46.50 76 GLU A C 1
ATOM 653 O O . GLU A 1 76 ? 4.678 -18.433 -18.772 1.00 46.50 76 GLU A O 1
ATOM 658 N N . GLU A 1 77 ? 4.461 -16.582 -17.557 1.00 44.62 77 GLU A N 1
ATOM 659 C CA . GLU A 1 77 ? 3.385 -16.032 -18.412 1.00 44.62 77 GLU A CA 1
ATOM 660 C C . GLU A 1 77 ? 3.897 -15.203 -19.611 1.00 44.62 77 GLU A C 1
ATOM 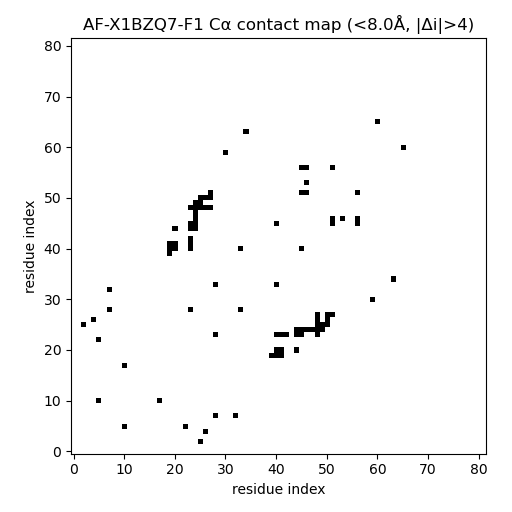662 O O . GLU A 1 77 ? 3.094 -14.715 -20.410 1.00 44.62 77 GLU A O 1
ATOM 667 N N . ILE A 1 78 ? 5.220 -15.076 -19.793 1.00 47.88 78 ILE A N 1
ATOM 668 C CA . ILE A 1 78 ? 5.821 -14.445 -20.988 1.00 47.88 78 ILE A CA 1
ATOM 669 C C . ILE A 1 78 ? 6.198 -15.478 -22.074 1.00 47.88 78 ILE A C 1
ATOM 671 O O . ILE A 1 78 ? 6.491 -15.079 -23.196 1.00 47.88 78 ILE A O 1
ATOM 675 N N . ASP A 1 79 ? 6.078 -16.790 -21.825 1.00 50.34 79 ASP A N 1
ATOM 676 C CA . ASP A 1 79 ? 6.366 -17.836 -22.829 1.00 50.34 79 ASP A CA 1
ATOM 677 C C . ASP A 1 79 ? 5.120 -18.606 -23.312 1.00 50.34 79 ASP A C 1
ATOM 679 O O . ASP A 1 79 ? 5.104 -19.829 -23.424 1.00 50.34 79 ASP A O 1
ATOM 683 N N . ILE A 1 80 ? 4.034 -17.887 -23.626 1.00 46.78 80 ILE A N 1
ATOM 684 C CA . ILE A 1 80 ? 2.993 -18.411 -24.528 1.00 46.78 80 ILE A CA 1
ATOM 685 C C . ILE A 1 80 ? 2.632 -17.344 -25.561 1.00 46.78 80 ILE A C 1
ATOM 687 O O . ILE A 1 80 ? 1.547 -16.763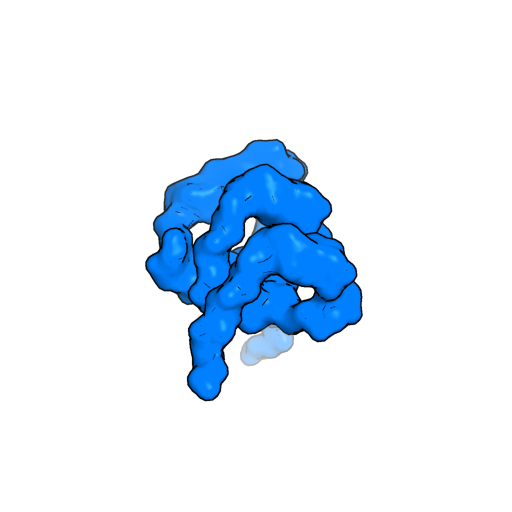 -25.541 1.00 46.78 80 ILE A O 1
ATOM 691 N N . ARG A 1 81 ? 3.560 -17.095 -26.486 1.00 41.75 81 ARG A N 1
ATOM 692 C CA . ARG A 1 81 ? 3.299 -16.652 -27.866 1.00 41.75 81 ARG A CA 1
ATOM 693 C C . ARG A 1 81 ? 4.594 -16.808 -28.671 1.00 41.75 81 ARG A C 1
ATOM 695 O O . ARG A 1 81 ? 5.448 -15.937 -28.604 1.00 41.75 81 ARG A O 1
ATOM 702 N N . VAL A 1 82 ? 4.666 -17.951 -29.362 1.00 41.12 82 VAL A N 1
ATOM 703 C CA . VAL A 1 82 ? 5.395 -18.280 -30.610 1.00 41.12 82 VAL A CA 1
ATOM 704 C C . VAL A 1 82 ? 6.486 -17.305 -31.051 1.00 41.12 82 VAL A C 1
ATOM 706 O O . VAL A 1 82 ? 6.129 -16.160 -31.409 1.00 41.12 82 VAL A O 1
#

Secondary structure (DSSP, 8-state):
-------HHHHHHTTTTS-HHHHHHH-PPPHHHHHHTTTTS-HHHHHH-TTS-HHHHHHHHHHTT--THHHHTTTGGGS---

Solvent-accessible surface area (backbone atoms only — not comparable to full-atom values): 5262 Å² total; per-residue (Å²): 126,98,77,76,86,77,54,70,72,56,46,64,77,38,62,91,78,61,65,40,59,62,46,26,35,73,50,79,73,56,67,71,57,46,63,77,36,54,92,62,50,36,68,71,33,40,72,69,10,86,78,52,52,76,64,59,57,48,52,58,42,63,76,66,67,59,64,67,63,75,66,57,63,65,67,64,74,73,77,81,72,135

Mean predicted aligned error: 8.95 Å

pLDDT: mean 79.8, std 18.34, range [41.12, 97.75]